Protein AF-A0A759RST0-F1 (afdb_monomer_lite)

Secondary structure (DSSP, 8-state):
-GGGS-SS--TTHHHHHHHHTHHHHHHHHHHHHHHHHIIIIIIHHHHHHHHHHHHHHHHHHTT----HHHHHHHHTHHHHHHHHHH--PPPPSS---HHHHHHH--SS----S---HHHHHHHHHHHHHHHHHHHTTT-HHHHHHHHHTTSS-TTHHHHHHHHHHHHHHHHT--

Structure (mmCIF, N/CA/C/O backbone):
data_AF-A0A759RST0-F1
#
_entry.id   AF-A0A759RST0-F1
#
loop_
_atom_site.group_PDB
_atom_site.id
_atom_site.type_symbol
_atom_site.label_atom_id
_atom_site.label_alt_id
_atom_site.label_comp_id
_atom_site.label_asym_id
_atom_site.label_entity_id
_atom_site.label_seq_id
_atom_site.pdbx_PDB_ins_code
_atom_site.Cartn_x
_atom_site.Cartn_y
_atom_site.Cartn_z
_atom_site.occupancy
_atom_site.B_iso_or_equiv
_atom_site.auth_seq_id
_atom_site.auth_comp_id
_atom_site.auth_asym_id
_atom_site.auth_atom_id
_atom_site.pdbx_PDB_model_num
ATOM 1 N N . MET A 1 1 ? 14.481 15.392 -24.558 1.00 56.12 1 MET A N 1
ATOM 2 C CA . MET A 1 1 ? 15.030 14.248 -25.318 1.00 56.12 1 MET A CA 1
ATOM 3 C C . MET A 1 1 ? 16.493 14.417 -25.728 1.00 56.12 1 MET A C 1
ATOM 5 O O . MET A 1 1 ? 17.274 13.555 -25.362 1.00 56.12 1 MET A O 1
ATOM 9 N N . LYS A 1 2 ? 16.932 15.526 -26.356 1.00 53.38 2 LYS A N 1
ATOM 10 C CA . LYS A 1 2 ? 18.364 15.751 -26.702 1.00 53.38 2 LYS A CA 1
ATOM 11 C C . LYS A 1 2 ? 19.374 15.532 -25.560 1.00 53.38 2 LYS A C 1
ATOM 13 O O . LYS A 1 2 ? 20.477 15.077 -25.823 1.00 53.38 2 LYS A O 1
ATOM 18 N N . ALA A 1 3 ? 18.999 15.815 -24.310 1.00 59.22 3 ALA A N 1
ATOM 19 C CA . ALA A 1 3 ? 19.844 15.563 -23.137 1.00 59.22 3 ALA A CA 1
ATOM 20 C C . ALA A 1 3 ? 20.091 14.063 -22.851 1.00 59.22 3 ALA A C 1
ATOM 22 O O . ALA A 1 3 ? 21.107 13.727 -22.257 1.00 59.22 3 ALA A O 1
ATOM 23 N N . LEU A 1 4 ? 19.190 13.174 -23.296 1.00 61.75 4 LEU A N 1
ATOM 24 C CA . LEU A 1 4 ? 19.306 11.711 -23.178 1.00 61.75 4 LEU A CA 1
ATOM 25 C C . LEU A 1 4 ? 20.103 11.080 -24.328 1.00 61.75 4 LEU A C 1
ATOM 27 O O . LEU A 1 4 ? 20.426 9.899 -24.271 1.00 61.75 4 LEU A O 1
ATOM 31 N N . CYS A 1 5 ? 20.435 11.864 -25.356 1.00 66.06 5 CYS A N 1
ATOM 32 C CA . CYS A 1 5 ? 21.312 11.476 -26.456 1.00 66.06 5 CYS A CA 1
ATOM 33 C C . CYS A 1 5 ? 22.665 12.195 -26.293 1.00 66.06 5 CYS A C 1
ATOM 35 O O . CYS A 1 5 ? 22.960 13.120 -27.059 1.00 66.06 5 CYS A O 1
ATOM 37 N N . PRO A 1 6 ? 23.467 11.859 -25.264 1.00 59.31 6 PRO A N 1
ATOM 38 C CA . PRO A 1 6 ? 24.716 12.550 -25.001 1.00 59.31 6 PRO A CA 1
ATOM 39 C C . PRO A 1 6 ? 25.672 12.413 -26.193 1.00 59.31 6 PRO A C 1
ATOM 41 O O . PRO A 1 6 ? 25.719 11.368 -26.852 1.00 59.31 6 PRO A O 1
ATOM 44 N N . PRO A 1 7 ? 26.473 13.453 -26.477 1.00 55.94 7 PRO A N 1
ATOM 45 C CA . PRO A 1 7 ? 27.502 13.388 -27.495 1.00 55.94 7 PRO A CA 1
ATOM 46 C C . PRO A 1 7 ? 28.669 12.581 -26.931 1.00 55.94 7 PRO A C 1
ATOM 48 O O . PRO A 1 7 ? 29.604 13.174 -26.420 1.00 55.94 7 PRO A O 1
ATOM 51 N N . LEU A 1 8 ? 28.567 11.250 -26.936 1.00 50.56 8 LEU A N 1
ATOM 52 C CA . LEU A 1 8 ? 29.636 10.238 -26.894 1.00 50.56 8 LEU A CA 1
ATOM 53 C C . LEU A 1 8 ? 29.074 8.928 -26.323 1.00 50.56 8 LEU A C 1
ATOM 55 O O . LEU A 1 8 ? 28.263 8.914 -25.405 1.00 50.56 8 LEU A O 1
ATOM 59 N N . LYS A 1 9 ? 29.551 7.824 -26.904 1.00 53.88 9 LYS A N 1
ATOM 60 C CA . LYS A 1 9 ? 29.224 6.415 -26.643 1.00 53.88 9 LYS A CA 1
ATOM 61 C C . LYS A 1 9 ? 29.592 5.947 -25.220 1.00 53.88 9 LYS A C 1
ATOM 63 O O . LYS A 1 9 ? 30.320 4.964 -25.082 1.00 53.88 9 LYS A O 1
ATOM 68 N N . ASP A 1 10 ? 29.147 6.621 -24.166 1.00 58.12 10 ASP A N 1
ATOM 69 C CA . ASP A 1 10 ? 29.294 6.092 -22.810 1.00 58.12 10 ASP A CA 1
ATOM 70 C C . ASP A 1 10 ? 28.235 5.001 -22.598 1.00 58.12 10 ASP A C 1
ATOM 72 O O . ASP A 1 10 ? 27.092 5.250 -22.215 1.00 58.12 10 ASP A O 1
ATOM 76 N N . LYS A 1 11 ? 28.627 3.766 -22.935 1.00 55.75 11 LYS A N 1
ATOM 77 C CA . LYS A 1 11 ? 27.779 2.567 -22.881 1.00 55.75 11 LYS A CA 1
ATOM 78 C C . LYS A 1 11 ? 27.211 2.288 -21.483 1.00 55.75 11 LYS A C 1
ATOM 80 O O . LYS A 1 11 ? 26.284 1.498 -21.390 1.00 55.75 11 LYS A O 1
ATOM 85 N N . GLY A 1 12 ? 27.740 2.925 -20.435 1.00 60.72 12 GLY A N 1
ATOM 86 C CA . GLY A 1 12 ? 27.299 2.735 -19.054 1.00 60.72 12 GLY A CA 1
ATOM 87 C C . GLY A 1 12 ? 26.298 3.771 -18.536 1.00 60.72 12 GLY A C 1
ATOM 88 O O . GLY A 1 12 ? 25.947 3.698 -17.366 1.00 60.72 12 GLY A O 1
ATOM 89 N N . ILE A 1 13 ? 25.847 4.749 -19.336 1.00 64.94 13 ILE A N 1
ATOM 90 C CA . ILE A 1 13 ? 24.892 5.774 -18.856 1.00 64.94 13 ILE A CA 1
ATOM 91 C C . ILE A 1 13 ? 23.548 5.155 -18.482 1.00 64.94 13 ILE A C 1
ATOM 93 O O . ILE A 1 13 ? 22.974 5.513 -17.458 1.00 64.94 13 ILE A O 1
A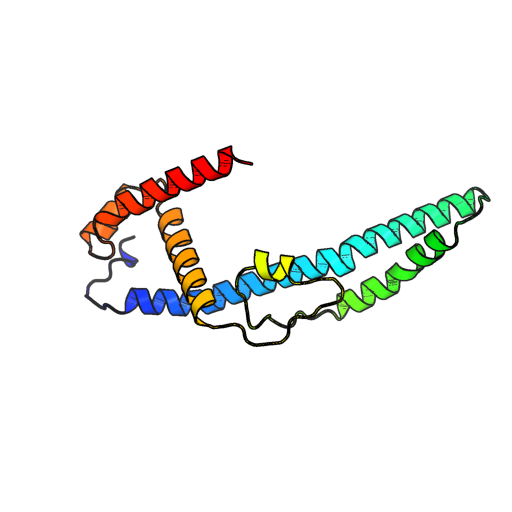TOM 97 N N . ILE A 1 14 ? 23.067 4.207 -19.287 1.00 64.62 14 ILE A N 1
ATOM 98 C CA . ILE A 1 14 ? 21.835 3.483 -18.984 1.00 64.62 14 ILE A CA 1
ATOM 99 C C . ILE A 1 14 ? 22.015 2.683 -17.694 1.00 64.62 14 ILE A C 1
ATOM 101 O O . ILE A 1 14 ? 21.240 2.874 -16.767 1.00 64.62 14 ILE A O 1
ATOM 105 N N . ASP A 1 15 ? 23.078 1.888 -17.573 1.00 67.06 15 ASP A N 1
ATOM 106 C CA . ASP A 1 15 ? 23.336 1.103 -16.359 1.00 67.06 15 ASP A CA 1
ATOM 107 C C . ASP A 1 15 ? 23.433 1.991 -15.105 1.00 67.06 15 ASP A C 1
ATOM 109 O O . ASP A 1 15 ? 22.853 1.667 -14.069 1.00 67.06 15 ASP A O 1
ATOM 113 N N . ARG A 1 16 ? 24.080 3.162 -15.204 1.00 69.50 16 ARG A N 1
ATOM 114 C CA . ARG A 1 16 ? 24.122 4.150 -14.113 1.00 69.50 16 ARG A CA 1
ATOM 115 C C . ARG A 1 16 ? 22.744 4.718 -13.794 1.00 69.50 16 ARG A C 1
ATOM 117 O O . ARG A 1 16 ? 22.396 4.759 -12.624 1.00 69.50 16 ARG A O 1
ATOM 124 N N . MET A 1 17 ? 21.933 5.075 -14.793 1.00 68.19 17 MET A N 1
ATOM 125 C CA . MET A 1 17 ? 20.548 5.509 -14.561 1.00 68.19 17 MET A CA 1
ATOM 126 C C . MET A 1 17 ? 19.723 4.428 -13.854 1.00 68.19 17 MET A C 1
ATOM 128 O O . MET A 1 17 ? 18.949 4.743 -12.959 1.00 68.19 17 MET A O 1
ATOM 132 N N . PHE A 1 18 ? 19.876 3.155 -14.224 1.00 69.12 18 PHE A N 1
ATOM 133 C CA . PHE A 1 18 ? 19.171 2.048 -13.568 1.00 69.12 18 PHE A CA 1
ATOM 134 C C . PHE A 1 18 ? 19.584 1.883 -12.098 1.00 69.12 18 PHE A C 1
AT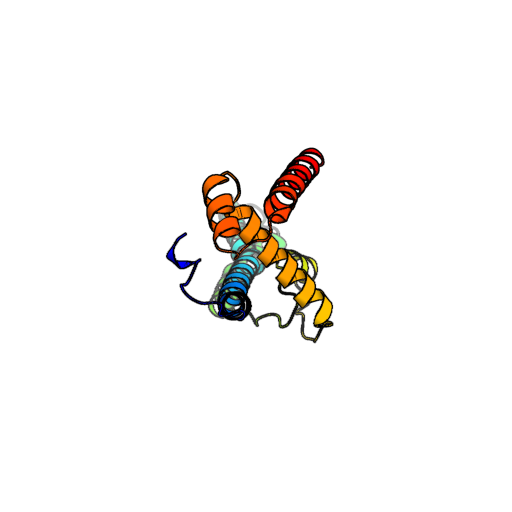OM 136 O O . PHE A 1 18 ? 18.730 1.596 -11.261 1.00 69.12 18 PHE A O 1
ATOM 143 N N . ILE A 1 19 ? 20.865 2.091 -11.781 1.00 71.62 19 ILE A N 1
ATOM 144 C CA . ILE A 1 19 ? 21.382 2.054 -10.405 1.00 71.62 19 ILE A CA 1
ATOM 145 C C . ILE A 1 19 ? 20.902 3.280 -9.614 1.00 71.62 19 ILE A C 1
ATOM 147 O O . ILE A 1 19 ? 20.372 3.135 -8.516 1.00 71.62 19 ILE A O 1
ATOM 151 N N . GLU A 1 20 ? 21.027 4.480 -10.180 1.00 78.25 20 GLU A N 1
ATOM 152 C CA . GLU A 1 20 ? 20.657 5.745 -9.532 1.00 78.25 20 GLU A CA 1
ATOM 153 C C . GLU A 1 20 ? 19.148 5.870 -9.284 1.00 78.25 20 GLU A C 1
ATOM 155 O O . GLU A 1 20 ? 18.730 6.550 -8.350 1.00 78.25 20 GLU A O 1
ATOM 160 N N . LEU A 1 21 ? 18.312 5.208 -10.090 1.00 80.00 21 LEU A N 1
ATOM 161 C CA . LEU A 1 21 ? 16.857 5.209 -9.913 1.00 80.00 21 LEU A CA 1
ATOM 162 C C . LEU A 1 21 ? 16.362 4.195 -8.875 1.00 80.00 21 LEU A C 1
ATOM 164 O O . LEU A 1 21 ? 15.199 4.273 -8.475 1.00 80.00 21 LEU A O 1
ATOM 168 N N . ARG A 1 22 ? 17.212 3.268 -8.421 1.00 78.69 22 ARG A N 1
ATOM 169 C CA . ARG A 1 22 ? 16.815 2.217 -7.477 1.00 78.69 22 ARG A CA 1
ATOM 170 C C . ARG A 1 22 ? 16.515 2.768 -6.092 1.00 78.69 22 ARG A C 1
ATOM 172 O O . ARG A 1 22 ? 15.395 2.623 -5.615 1.00 78.69 22 ARG A O 1
ATOM 179 N N . GLU A 1 23 ? 17.471 3.467 -5.491 1.00 81.81 23 GLU A N 1
ATOM 180 C CA . GLU A 1 23 ? 17.320 4.063 -4.158 1.00 81.81 23 GLU A CA 1
ATOM 181 C C . GLU A 1 23 ? 16.070 4.965 -4.034 1.00 81.81 23 GLU A C 1
ATOM 183 O O . GLU A 1 23 ? 15.268 4.750 -3.120 1.00 81.81 23 GLU A O 1
ATOM 188 N N . PRO A 1 24 ? 15.808 5.932 -4.941 1.00 83.44 24 PRO A N 1
ATOM 189 C CA . PRO A 1 24 ? 14.600 6.749 -4.845 1.00 83.44 24 PRO A CA 1
ATOM 190 C C . PRO A 1 24 ? 13.312 5.945 -5.078 1.00 83.44 24 PRO A C 1
ATOM 192 O O . PRO A 1 24 ? 12.282 6.273 -4.482 1.00 83.44 24 PRO A O 1
ATOM 195 N N . ALA A 1 25 ? 13.337 4.897 -5.909 1.00 81.12 25 ALA A N 1
ATOM 196 C CA . ALA A 1 25 ? 12.178 4.030 -6.111 1.00 81.12 25 ALA A CA 1
ATOM 197 C C . ALA A 1 25 ? 11.872 3.188 -4.864 1.00 81.12 25 ALA A C 1
ATOM 199 O O . ALA A 1 25 ? 10.717 3.136 -4.434 1.00 81.12 25 ALA A O 1
ATOM 200 N N . GLU A 1 26 ? 12.894 2.599 -4.242 1.00 80.19 26 GLU A N 1
ATOM 201 C CA . GLU A 1 26 ? 12.784 1.866 -2.977 1.00 80.19 26 GLU A CA 1
ATOM 202 C C . GLU A 1 26 ? 12.295 2.790 -1.850 1.00 80.19 26 GLU A C 1
ATOM 204 O O . GLU A 1 26 ? 11.363 2.449 -1.120 1.00 80.19 26 GLU A O 1
ATOM 209 N N . ALA A 1 27 ? 12.820 4.015 -1.755 1.00 83.94 27 ALA A N 1
ATOM 210 C CA . ALA A 1 27 ? 12.360 5.005 -0.781 1.00 83.94 27 ALA A CA 1
ATOM 211 C C . ALA A 1 27 ? 10.879 5.382 -0.984 1.00 83.94 27 ALA A C 1
ATOM 213 O O . ALA A 1 27 ? 10.097 5.428 -0.024 1.00 83.94 27 ALA A O 1
ATOM 214 N N . ALA A 1 28 ? 10.459 5.612 -2.233 1.00 85.00 28 ALA A N 1
ATOM 215 C CA . ALA A 1 28 ? 9.061 5.885 -2.562 1.00 85.00 28 ALA A CA 1
ATOM 216 C C . ALA A 1 28 ? 8.157 4.698 -2.200 1.00 85.00 28 ALA A C 1
ATOM 218 O O . ALA A 1 28 ? 7.051 4.880 -1.682 1.00 85.00 28 ALA A O 1
ATOM 219 N N . GLN A 1 29 ? 8.635 3.480 -2.428 1.00 81.44 29 GLN A N 1
ATOM 220 C CA . GLN A 1 29 ? 7.934 2.258 -2.082 1.00 81.44 29 GLN A CA 1
ATOM 221 C C . GLN A 1 29 ? 7.771 2.093 -0.563 1.00 81.44 29 GLN A C 1
ATOM 223 O O . GLN A 1 29 ? 6.664 1.827 -0.090 1.00 81.44 29 GLN A O 1
ATOM 228 N N . ILE A 1 30 ? 8.839 2.290 0.212 1.00 83.31 30 ILE A N 1
ATOM 229 C CA . ILE A 1 30 ? 8.808 2.230 1.681 1.00 83.31 30 ILE A CA 1
ATOM 230 C C . ILE A 1 30 ? 7.811 3.252 2.229 1.00 83.31 30 ILE A C 1
ATOM 232 O O . ILE A 1 30 ? 7.018 2.931 3.114 1.00 83.31 30 ILE A O 1
ATOM 236 N N . SER A 1 31 ? 7.782 4.462 1.665 1.00 87.00 31 SER A N 1
ATOM 237 C CA . SER A 1 31 ? 6.799 5.486 2.033 1.00 87.00 31 SER A CA 1
ATOM 238 C C . SER A 1 31 ? 5.356 5.023 1.779 1.00 87.00 31 SER A C 1
ATOM 240 O O . SER A 1 31 ? 4.489 5.160 2.647 1.00 87.00 31 SER A O 1
ATOM 242 N N . GLN A 1 32 ? 5.096 4.385 0.632 1.00 86.62 32 GLN A N 1
ATOM 243 C CA . GLN A 1 32 ? 3.780 3.814 0.324 1.00 86.62 32 GLN A CA 1
ATOM 244 C C . GLN A 1 32 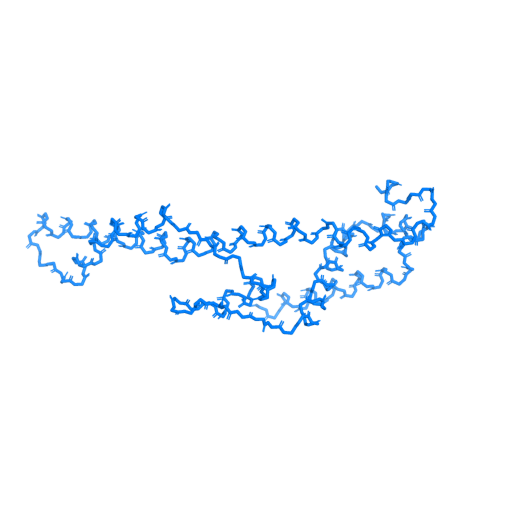? 3.391 2.669 1.270 1.00 86.62 32 GLN A C 1
ATOM 246 O O . GLN A 1 32 ? 2.226 2.574 1.664 1.00 86.62 32 GLN A O 1
ATOM 251 N N . LEU A 1 33 ? 4.338 1.810 1.660 1.00 84.62 33 LEU A N 1
ATOM 252 C CA . LEU A 1 33 ? 4.100 0.757 2.654 1.00 84.62 33 LEU A CA 1
ATOM 253 C C . LEU A 1 33 ? 3.803 1.342 4.029 1.00 84.62 33 LEU A C 1
ATOM 255 O O . LEU A 1 33 ? 2.835 0.932 4.665 1.00 84.62 33 LEU A O 1
ATOM 259 N N . LYS A 1 34 ? 4.581 2.342 4.455 1.00 86.81 34 LYS A N 1
ATOM 260 C CA . LYS A 1 34 ? 4.357 3.049 5.717 1.00 86.81 34 LYS A CA 1
ATOM 261 C C . LYS A 1 34 ? 2.944 3.609 5.767 1.00 86.81 34 LYS A C 1
ATOM 263 O O . LYS A 1 34 ? 2.238 3.405 6.748 1.00 86.81 34 LYS A O 1
ATOM 268 N N . PHE A 1 35 ? 2.515 4.275 4.698 1.00 88.69 35 PHE A N 1
ATOM 269 C CA . PHE A 1 35 ? 1.161 4.807 4.610 1.00 88.69 35 PHE A CA 1
ATOM 270 C C . PHE A 1 35 ? 0.098 3.702 4.663 1.00 88.69 35 PHE A C 1
ATOM 272 O O . PHE A 1 35 ? -0.873 3.832 5.405 1.00 88.69 35 PHE A O 1
ATOM 279 N N . TYR A 1 36 ? 0.292 2.605 3.925 1.00 87.75 36 TYR A N 1
ATOM 280 C CA . TYR A 1 36 ? -0.624 1.464 3.939 1.00 87.75 36 TYR A CA 1
ATOM 281 C C . TYR A 1 36 ? -0.798 0.874 5.344 1.00 87.75 36 TYR A C 1
ATOM 283 O O . TYR A 1 36 ? -1.934 0.703 5.783 1.00 87.75 36 TYR A O 1
ATOM 291 N N . PHE A 1 37 ? 0.295 0.610 6.063 1.00 85.69 37 PHE A N 1
ATOM 292 C CA . PHE A 1 37 ? 0.228 0.060 7.418 1.00 85.69 37 PHE A CA 1
ATOM 293 C C . PHE A 1 37 ? -0.350 1.059 8.416 1.00 85.69 37 PHE A C 1
ATOM 295 O O . PHE A 1 37 ? -1.199 0.685 9.216 1.00 85.69 37 PHE A O 1
ATOM 302 N N . ILE A 1 38 ? -0.009 2.350 8.302 1.00 90.50 38 ILE A N 1
ATOM 303 C CA . ILE A 1 38 ? -0.635 3.386 9.133 1.00 90.50 38 ILE A CA 1
ATOM 304 C C . ILE A 1 38 ? -2.154 3.403 8.944 1.00 90.50 38 ILE A C 1
ATOM 306 O O . ILE A 1 38 ? -2.910 3.510 9.913 1.00 90.50 38 ILE A O 1
ATOM 310 N N . LEU A 1 39 ? -2.604 3.306 7.693 1.00 91.50 39 LEU A N 1
ATOM 311 C CA . LEU A 1 39 ? -4.020 3.295 7.367 1.00 91.50 39 LEU A CA 1
ATOM 312 C C . LEU A 1 39 ? -4.709 2.041 7.922 1.00 91.50 39 LEU A C 1
ATOM 314 O O . LEU A 1 39 ? -5.723 2.157 8.608 1.00 91.50 39 LEU A O 1
ATOM 318 N N . ARG A 1 40 ? -4.146 0.864 7.630 1.00 89.44 40 ARG A N 1
ATOM 319 C CA . ARG A 1 40 ? -4.701 -0.450 7.977 1.00 89.44 40 ARG A CA 1
ATOM 320 C C . ARG A 1 40 ? -4.753 -0.691 9.484 1.00 89.44 40 ARG A C 1
ATOM 322 O O . ARG A 1 40 ? -5.775 -1.168 9.971 1.00 89.44 40 ARG A O 1
ATOM 329 N N . ASP A 1 41 ? -3.664 -0.386 10.183 1.00 88.62 41 ASP A N 1
ATOM 330 C CA . ASP A 1 41 ? -3.447 -0.832 11.562 1.00 88.62 41 ASP A CA 1
ATOM 331 C C . ASP A 1 41 ? -3.841 0.228 12.593 1.00 88.62 41 ASP A C 1
ATOM 333 O O . ASP A 1 41 ? -4.191 -0.127 13.712 1.00 88.62 41 ASP A O 1
ATOM 337 N N . PHE A 1 42 ? -3.868 1.516 12.221 1.00 92.81 42 PHE A N 1
ATOM 338 C CA . PHE A 1 42 ? -4.199 2.583 13.172 1.00 92.81 42 PHE A CA 1
ATOM 339 C C . PHE A 1 42 ? -5.384 3.437 12.753 1.00 92.81 42 PHE A C 1
ATOM 341 O O . PHE A 1 42 ? -6.298 3.624 13.551 1.00 92.81 42 PHE A O 1
ATOM 348 N N . ILE A 1 43 ? -5.398 3.983 11.532 1.00 92.75 43 ILE A N 1
ATOM 349 C CA . ILE A 1 43 ? -6.443 4.944 11.141 1.00 92.75 43 ILE A CA 1
ATOM 350 C C . ILE A 1 43 ? -7.806 4.257 11.070 1.00 92.75 43 ILE A C 1
ATOM 352 O O . ILE A 1 43 ? -8.751 4.755 11.676 1.00 92.75 43 ILE A O 1
ATOM 356 N N . MET A 1 44 ? -7.911 3.127 10.364 1.00 93.62 44 MET A N 1
ATOM 357 C CA . MET A 1 44 ? -9.184 2.413 10.238 1.00 93.62 44 MET A CA 1
ATOM 358 C C . MET A 1 44 ? -9.719 1.959 11.610 1.00 93.62 44 MET A C 1
ATOM 360 O O . MET A 1 44 ? -10.833 2.359 11.944 1.00 93.62 44 MET A O 1
ATOM 364 N N . PRO A 1 45 ? -8.930 1.281 12.471 1.00 93.50 45 PRO A N 1
ATOM 365 C CA . PRO A 1 45 ? -9.373 0.956 13.830 1.00 93.50 45 PRO A CA 1
ATOM 366 C C . PRO A 1 45 ? -9.710 2.179 14.692 1.00 93.50 45 PRO A C 1
ATOM 368 O O . PRO A 1 45 ? -10.660 2.146 15.466 1.00 93.50 45 PRO A O 1
ATOM 371 N N . SER A 1 46 ? -8.989 3.298 14.543 1.00 93.81 46 SER A N 1
ATOM 372 C CA . SER A 1 46 ? -9.300 4.527 15.291 1.00 93.81 46 SER A CA 1
ATOM 373 C C . SER A 1 46 ? -10.658 5.105 14.894 1.00 93.81 46 SER A C 1
ATOM 375 O O . SER A 1 46 ? -11.377 5.618 15.749 1.00 93.81 46 SER A O 1
ATOM 377 N N . LEU A 1 47 ? -11.032 5.027 13.613 1.00 95.00 47 LEU A N 1
ATOM 378 C CA . LEU A 1 47 ? -12.360 5.445 13.155 1.00 95.00 47 LEU A CA 1
ATOM 379 C C . LEU A 1 47 ? -13.459 4.554 13.742 1.00 95.00 47 LEU A C 1
ATOM 381 O O . LEU A 1 47 ? -14.499 5.073 14.155 1.00 95.00 47 LEU A O 1
ATOM 385 N N . ASP A 1 48 ? -13.214 3.247 13.831 1.00 94.44 48 ASP A N 1
ATOM 386 C CA . ASP A 1 48 ? -14.134 2.305 14.471 1.00 94.44 48 ASP A CA 1
ATOM 387 C C . ASP A 1 48 ? -14.277 2.601 15.974 1.00 94.44 48 ASP A C 1
ATOM 389 O O . ASP A 1 48 ? -15.398 2.714 16.472 1.00 94.44 48 ASP A O 1
ATOM 393 N N . ALA A 1 49 ? -13.174 2.870 16.678 1.00 95.38 49 ALA A N 1
ATOM 394 C CA . ALA A 1 49 ? -13.187 3.251 18.091 1.00 95.38 49 ALA A CA 1
ATOM 395 C C . ALA A 1 49 ? -13.921 4.585 18.340 1.00 95.38 49 ALA A C 1
ATOM 397 O O . ALA A 1 49 ? -14.723 4.698 19.270 1.00 95.38 49 ALA A O 1
ATOM 398 N N . VAL A 1 50 ? -13.720 5.598 17.485 1.00 95.81 50 VAL A N 1
ATOM 399 C CA . VAL A 1 50 ? -14.470 6.870 17.547 1.00 95.81 50 VAL A CA 1
ATOM 400 C C . VAL A 1 50 ? -15.962 6.628 17.324 1.00 95.81 50 VAL A C 1
ATOM 402 O O . VAL A 1 50 ? -16.802 7.160 18.055 1.00 95.81 50 VAL A O 1
ATOM 405 N N . ARG A 1 51 ? -16.321 5.801 16.338 1.00 96.38 51 ARG A N 1
ATOM 406 C CA . ARG A 1 51 ? -17.716 5.421 16.098 1.00 96.38 51 ARG A CA 1
ATOM 407 C C . ARG A 1 51 ? -18.311 4.717 17.319 1.00 96.38 51 ARG A C 1
ATOM 409 O O . ARG A 1 51 ? -19.442 5.031 17.699 1.00 96.38 51 ARG A O 1
ATOM 416 N N . ALA A 1 52 ? -17.565 3.811 17.947 1.00 95.69 52 ALA A N 1
ATOM 417 C CA . ALA A 1 52 ? -17.986 3.130 19.163 1.00 95.69 52 ALA A CA 1
ATOM 418 C C . ALA A 1 52 ? -18.229 4.124 20.309 1.00 95.69 52 ALA A C 1
ATOM 420 O O . ALA A 1 52 ? -19.286 4.065 20.937 1.00 95.69 52 ALA A O 1
ATOM 421 N N . GLN A 1 53 ? -17.345 5.108 20.513 1.00 95.12 53 GLN A N 1
ATOM 422 C CA . GLN A 1 53 ? -17.538 6.172 21.510 1.00 95.12 53 GLN A CA 1
ATOM 423 C C . GLN A 1 53 ? -18.840 6.951 21.291 1.00 95.12 53 GLN A C 1
ATOM 425 O O . GLN A 1 53 ? -19.619 7.118 22.229 1.00 95.12 53 GLN A O 1
ATOM 430 N N . VAL A 1 54 ? -19.128 7.368 20.054 1.00 95.69 54 VAL A N 1
ATOM 431 C CA . VAL A 1 54 ? -20.375 8.083 19.724 1.00 95.69 54 VAL A CA 1
ATOM 432 C C . VAL A 1 54 ? -21.607 7.227 20.039 1.00 95.69 54 VAL A C 1
ATOM 434 O O . VAL A 1 54 ? -22.594 7.724 20.593 1.00 95.69 54 VAL A O 1
ATOM 437 N N . LEU A 1 55 ? -21.559 5.930 19.724 1.00 95.94 55 LEU A N 1
ATOM 438 C CA . LEU A 1 55 ? -22.650 4.997 20.014 1.00 95.94 55 LEU A CA 1
ATOM 439 C C . LEU A 1 55 ? -22.826 4.756 21.518 1.00 95.94 55 LEU A C 1
ATOM 441 O O . LEU A 1 55 ? -23.964 4.701 21.987 1.00 95.94 55 LEU A O 1
ATOM 445 N N . VAL A 1 56 ? -21.730 4.641 22.273 1.00 95.25 56 VAL A N 1
ATOM 446 C CA . VAL A 1 56 ? -21.748 4.556 23.740 1.00 95.25 56 VAL A CA 1
ATOM 447 C C . VAL A 1 56 ? -22.413 5.801 24.322 1.00 95.25 56 VAL A C 1
ATOM 449 O O . VAL A 1 56 ? -23.383 5.670 25.066 1.00 95.25 56 VAL A O 1
ATOM 452 N N . SER A 1 57 ? -21.973 7.001 23.930 1.00 94.06 57 SER A N 1
ATOM 453 C CA . SER A 1 57 ? -22.545 8.260 24.420 1.00 94.06 57 SER A CA 1
ATOM 454 C C . SER A 1 57 ? -24.032 8.392 24.088 1.00 94.06 57 SER A C 1
ATOM 456 O O . SER A 1 57 ? -24.827 8.773 24.943 1.00 94.06 57 SER A O 1
ATOM 458 N N . THR A 1 58 ? -24.438 8.020 22.873 1.00 95.88 58 THR A N 1
ATOM 459 C CA . THR A 1 58 ? -25.850 8.068 22.460 1.00 95.88 58 THR A CA 1
ATOM 460 C C . THR A 1 58 ? -26.714 7.123 23.299 1.00 95.88 58 THR A C 1
ATOM 462 O O . THR A 1 58 ? -27.791 7.505 23.755 1.00 95.88 58 THR A O 1
ATOM 465 N N . ARG A 1 59 ? -26.244 5.894 23.546 1.00 95.50 59 ARG A N 1
ATOM 466 C CA . ARG A 1 59 ? -26.954 4.924 24.394 1.00 95.50 59 ARG A CA 1
ATOM 467 C C . ARG A 1 59 ? -27.042 5.385 25.845 1.00 95.50 59 ARG A C 1
ATOM 469 O O . ARG A 1 59 ? -28.108 5.260 26.438 1.00 95.50 59 ARG A O 1
ATOM 476 N N . GLN A 1 60 ? -25.970 5.970 26.382 1.00 94.12 60 GLN A N 1
ATOM 477 C CA . GLN A 1 60 ? -25.955 6.552 27.728 1.00 94.12 60 GLN A CA 1
ATOM 478 C C . GLN A 1 60 ? -27.003 7.658 27.880 1.00 94.12 60 GLN A C 1
ATOM 480 O O . GLN A 1 60 ? -27.779 7.627 28.829 1.00 94.12 60 GLN A O 1
ATOM 485 N N . ILE A 1 61 ? -27.079 8.589 26.923 1.00 96.12 61 ILE A N 1
ATOM 486 C CA . ILE A 1 61 ? -28.084 9.669 26.916 1.00 96.12 61 ILE A CA 1
ATOM 487 C C . ILE A 1 61 ? -29.509 9.099 26.896 1.00 96.12 61 ILE A C 1
ATOM 489 O O . ILE A 1 61 ? -30.401 9.618 27.564 1.00 96.12 61 ILE A O 1
ATOM 493 N N . ASN A 1 62 ? -29.714 8.010 26.157 1.00 96.06 62 ASN A N 1
ATOM 494 C CA . ASN A 1 62 ? -31.015 7.367 26.005 1.00 96.06 62 ASN A CA 1
ATOM 495 C C . ASN A 1 62 ? -31.326 6.318 27.091 1.00 96.06 62 ASN A C 1
ATOM 497 O O . ASN A 1 62 ? -32.338 5.628 26.971 1.00 96.06 62 ASN A O 1
ATOM 501 N N . ASN A 1 63 ? -30.483 6.167 28.123 1.00 94.81 63 ASN A N 1
ATOM 502 C CA . ASN A 1 63 ? -30.590 5.120 29.152 1.00 94.81 63 ASN A CA 1
ATOM 503 C C . ASN A 1 63 ? -30.740 3.696 28.575 1.00 94.81 63 ASN A C 1
ATOM 505 O O . ASN A 1 63 ? -31.484 2.867 29.097 1.00 94.81 63 ASN A O 1
ATOM 509 N N . GLN A 1 64 ? -30.046 3.418 27.472 1.00 95.25 64 GLN A N 1
ATOM 510 C CA . GLN A 1 64 ? -30.016 2.108 26.829 1.00 95.25 64 GLN A CA 1
ATOM 511 C C . GLN A 1 64 ? -28.846 1.273 27.350 1.00 95.25 64 GLN A C 1
ATOM 513 O O . GLN A 1 64 ? -27.781 1.801 27.670 1.00 95.25 64 GLN A O 1
ATOM 518 N N . GLU A 1 65 ? -29.029 -0.047 27.379 1.00 94.00 65 GLU A N 1
ATOM 519 C CA . GLU A 1 65 ? -27.954 -0.984 27.694 1.00 94.00 65 GLU A CA 1
ATOM 520 C C . GLU A 1 65 ? -26.814 -0.870 26.671 1.00 94.00 65 GLU A C 1
ATOM 522 O O . GLU A 1 65 ? -27.039 -0.735 25.462 1.00 94.00 65 GLU A O 1
ATOM 527 N N . ILE A 1 66 ? -25.576 -0.909 27.164 1.00 95.00 66 ILE A N 1
ATOM 528 C CA . ILE A 1 66 ? -24.368 -0.757 26.355 1.00 95.00 66 ILE A CA 1
ATOM 529 C C . ILE A 1 66 ? -23.691 -2.123 26.263 1.00 95.00 66 ILE A C 1
ATOM 531 O O . ILE A 1 66 ? -23.240 -2.633 27.289 1.00 95.00 66 ILE A O 1
ATOM 535 N N . PRO A 1 67 ? -23.582 -2.712 25.060 1.00 94.31 67 PRO A N 1
ATOM 536 C CA . PRO A 1 67 ? -22.853 -3.959 24.885 1.00 94.31 67 PRO A CA 1
ATOM 537 C C . PRO A 1 67 ? -21.401 -3.819 25.348 1.00 94.31 67 PRO A C 1
ATOM 539 O O . PRO A 1 67 ? -20.735 -2.834 25.025 1.00 94.31 67 PRO A O 1
ATOM 542 N N . GLN A 1 68 ? -20.899 -4.826 26.061 1.00 92.38 68 GLN A N 1
ATOM 543 C CA . GLN A 1 68 ? -19.528 -4.834 26.575 1.00 92.38 68 GLN A CA 1
ATOM 544 C C . GLN A 1 68 ? -18.486 -4.697 25.452 1.00 92.38 68 GLN A C 1
ATOM 546 O O . GLN A 1 68 ? -17.542 -3.926 25.593 1.00 92.38 68 GLN A O 1
ATOM 551 N N . THR A 1 69 ? -18.709 -5.350 24.308 1.00 92.19 69 THR A N 1
ATOM 552 C CA . THR A 1 69 ? -17.826 -5.267 23.131 1.00 92.19 69 THR A CA 1
ATOM 553 C C . THR A 1 69 ? -17.691 -3.837 22.608 1.00 92.19 69 THR A C 1
ATOM 555 O O . THR A 1 69 ? -16.595 -3.371 22.331 1.00 92.19 69 THR A O 1
ATOM 558 N N . LEU A 1 70 ? -18.795 -3.087 22.566 1.00 92.31 70 LEU A N 1
ATOM 559 C CA . LEU A 1 70 ? -18.793 -1.685 22.148 1.00 92.31 70 LEU A CA 1
ATOM 560 C C . LEU A 1 70 ? -18.042 -0.793 23.147 1.00 92.31 70 LEU A C 1
ATOM 562 O O . LEU A 1 70 ? -17.402 0.186 22.768 1.00 92.31 70 LEU A O 1
ATOM 566 N N . MET A 1 71 ? -18.146 -1.111 24.438 1.00 91.69 71 MET A N 1
ATOM 567 C CA . MET A 1 71 ? -17.418 -0.404 25.487 1.00 91.69 71 MET A CA 1
ATOM 568 C C . MET A 1 71 ? -15.909 -0.664 25.400 1.00 91.69 71 MET A C 1
ATOM 570 O O . MET A 1 71 ? -15.122 0.222 25.725 1.00 91.69 71 MET A O 1
ATOM 574 N N . GLU A 1 72 ? -15.508 -1.866 24.990 1.00 93.31 72 GLU A N 1
ATOM 575 C CA . GLU A 1 72 ? -14.111 -2.233 24.749 1.00 93.31 72 GLU A CA 1
ATOM 576 C C . GLU A 1 72 ? -13.562 -1.504 23.520 1.00 93.31 72 GLU A C 1
ATOM 578 O O . GLU A 1 72 ? -12.605 -0.748 23.668 1.00 93.31 72 GLU A O 1
ATOM 583 N N . GLU A 1 73 ? -14.247 -1.579 22.375 1.00 91.50 73 GLU A N 1
ATOM 584 C CA . GLU A 1 73 ? -13.890 -0.845 21.148 1.00 91.50 73 GLU A CA 1
ATOM 585 C C . GLU A 1 73 ? -13.732 0.666 21.403 1.00 91.50 73 GLU A C 1
ATOM 587 O O . GLU A 1 73 ? -12.774 1.301 20.961 1.00 91.50 73 GLU A O 1
ATOM 592 N N . ALA A 1 74 ? -14.636 1.266 22.185 1.00 90.19 74 ALA A N 1
ATOM 593 C CA . ALA A 1 74 ? -14.583 2.688 22.520 1.00 90.19 74 ALA A CA 1
ATOM 594 C C . ALA A 1 74 ? -13.342 3.087 23.348 1.00 90.19 74 ALA A C 1
ATOM 596 O O . ALA A 1 74 ? -12.939 4.256 23.335 1.00 90.19 74 ALA A O 1
ATOM 597 N N . LYS A 1 75 ? -12.739 2.146 24.088 1.00 93.19 75 LYS A N 1
ATOM 598 C CA . LYS A 1 75 ? -11.563 2.389 24.942 1.00 93.19 75 LYS A CA 1
ATOM 599 C C . LYS A 1 75 ? -10.240 2.276 24.187 1.00 93.19 75 LYS A C 1
ATOM 601 O O . LYS A 1 75 ? -9.250 2.845 24.646 1.00 93.19 75 LYS A O 1
ATOM 606 N N . GLU A 1 76 ? -10.220 1.610 23.035 1.00 93.19 76 GLU A N 1
ATOM 607 C CA . GLU A 1 76 ? -8.993 1.357 22.266 1.00 93.19 76 GLU A CA 1
ATOM 608 C C . GLU A 1 76 ? -8.391 2.625 21.641 1.00 93.19 76 GLU A C 1
ATOM 610 O O . GLU A 1 76 ? -7.192 2.671 21.370 1.00 93.19 76 GLU A O 1
ATOM 615 N N . LEU A 1 77 ? -9.181 3.691 21.461 1.00 91.75 77 LEU A N 1
ATOM 616 C CA . LEU A 1 77 ? -8.759 4.890 20.726 1.00 91.75 77 LEU A CA 1
ATOM 617 C C . LEU A 1 77 ? -7.435 5.491 21.231 1.00 91.75 77 LEU A C 1
ATOM 619 O O . LEU A 1 77 ? -6.559 5.828 20.436 1.00 91.75 77 LEU A O 1
ATOM 623 N N . ASN A 1 78 ? -7.271 5.624 22.549 1.00 90.31 78 ASN A N 1
ATOM 624 C CA . ASN A 1 78 ? -6.063 6.229 23.121 1.00 90.31 78 ASN A CA 1
ATOM 625 C C . ASN A 1 78 ? -4.822 5.361 22.888 1.00 90.31 78 ASN A C 1
ATOM 627 O O . ASN A 1 78 ? -3.739 5.892 22.635 1.00 90.31 78 ASN A O 1
ATOM 631 N N . GLN A 1 79 ? -4.985 4.038 22.955 1.00 93.19 79 GLN A N 1
ATOM 632 C CA . GLN A 1 79 ? -3.914 3.094 22.668 1.00 93.19 79 GLN A CA 1
ATOM 633 C C . GLN A 1 79 ? -3.514 3.188 21.191 1.00 93.19 79 GLN A C 1
ATOM 635 O O . GLN A 1 79 ? -2.343 3.421 20.904 1.00 93.19 79 GLN A O 1
ATOM 640 N N . LEU A 1 80 ? -4.484 3.143 20.273 1.00 92.88 80 LEU A N 1
ATOM 641 C CA . LEU A 1 80 ? -4.254 3.237 18.826 1.00 92.88 80 LEU A CA 1
ATOM 642 C C . LEU A 1 80 ? -3.549 4.540 18.420 1.00 92.88 80 LEU A C 1
ATOM 644 O O . LEU A 1 80 ? -2.647 4.531 17.581 1.00 92.88 80 LEU A O 1
ATOM 648 N N . ILE A 1 81 ? -3.913 5.672 19.034 1.00 91.06 81 ILE A N 1
ATOM 649 C CA . ILE A 1 81 ? -3.240 6.959 18.795 1.00 91.06 81 ILE A CA 1
ATOM 650 C C . ILE A 1 81 ? -1.788 6.918 19.290 1.00 91.06 81 ILE A C 1
ATOM 652 O O . ILE A 1 81 ? -0.890 7.413 18.604 1.00 91.06 81 ILE A O 1
ATOM 656 N N . SER A 1 82 ? -1.548 6.340 20.469 1.00 92.12 82 SER A N 1
ATOM 657 C CA . SER A 1 82 ? -0.205 6.234 21.044 1.00 92.12 82 SER A CA 1
ATOM 658 C C . SER A 1 82 ? 0.695 5.320 20.209 1.00 92.12 82 SER A C 1
ATOM 660 O O . SER A 1 82 ? 1.820 5.693 19.878 1.00 92.12 82 SER A O 1
ATOM 662 N N . GLU A 1 83 ? 0.188 4.160 19.791 1.00 91.31 83 GLU A N 1
ATOM 663 C CA . GLU A 1 83 ? 0.904 3.230 18.915 1.00 91.31 83 GLU A CA 1
ATOM 664 C C . GLU A 1 83 ? 1.214 3.869 17.559 1.00 91.31 83 GLU A C 1
ATOM 666 O O . GLU A 1 83 ? 2.360 3.833 17.113 1.00 91.31 83 GLU A O 1
ATOM 671 N N . ARG A 1 84 ? 0.246 4.569 16.951 1.00 90.69 84 ARG A N 1
ATOM 672 C CA . ARG A 1 84 ? 0.453 5.312 15.699 1.00 90.69 84 ARG A CA 1
ATOM 673 C C . ARG A 1 84 ? 1.566 6.350 15.807 1.00 90.69 84 ARG A C 1
ATOM 675 O O . ARG A 1 84 ? 2.364 6.481 14.882 1.00 90.69 84 ARG A O 1
ATOM 682 N N . ASN A 1 85 ? 1.601 7.117 16.896 1.00 90.19 85 ASN A N 1
ATOM 683 C CA . ASN A 1 85 ? 2.593 8.180 17.081 1.00 90.19 85 ASN A CA 1
ATOM 684 C C . ASN A 1 85 ? 4.017 7.630 17.235 1.00 90.19 85 ASN A C 1
ATOM 686 O O . ASN A 1 85 ? 4.974 8.321 16.896 1.00 90.19 85 ASN A O 1
ATOM 690 N N . ASN A 1 86 ? 4.144 6.392 17.713 1.00 89.62 86 ASN A N 1
ATOM 691 C CA . ASN A 1 86 ? 5.420 5.707 17.898 1.00 89.62 86 ASN A CA 1
ATOM 692 C C . ASN A 1 86 ? 5.738 4.712 16.768 1.00 89.62 86 ASN A C 1
ATOM 694 O O . ASN A 1 86 ? 6.773 4.046 16.807 1.00 89.62 86 ASN A O 1
ATOM 698 N N . TYR A 1 87 ? 4.871 4.602 15.757 1.00 86.31 87 TYR A N 1
ATOM 699 C CA . TYR A 1 87 ? 5.024 3.629 14.686 1.00 86.31 87 TYR A CA 1
ATOM 700 C C . TYR A 1 87 ? 6.160 4.002 13.730 1.00 86.31 87 TYR A C 1
ATOM 702 O O . TYR A 1 87 ? 6.127 5.029 13.041 1.00 86.31 87 TYR A O 1
ATOM 710 N N . ASN A 1 88 ? 7.124 3.091 13.616 1.00 83.38 88 ASN A N 1
ATOM 711 C CA . ASN A 1 88 ? 8.157 3.114 12.596 1.00 83.38 88 ASN A CA 1
ATOM 712 C C . ASN A 1 88 ? 8.058 1.849 11.752 1.00 83.38 88 ASN A C 1
ATOM 714 O O . ASN A 1 88 ? 7.976 0.745 12.280 1.00 83.38 88 ASN A O 1
ATOM 718 N N . ILE A 1 89 ? 8.064 2.029 10.432 1.00 79.38 89 ILE A N 1
ATOM 719 C CA . ILE A 1 89 ? 8.189 0.900 9.521 1.00 79.38 89 ILE A CA 1
ATOM 720 C C . ILE A 1 89 ? 9.644 0.439 9.529 1.00 79.38 89 ILE A C 1
ATOM 722 O O . ILE A 1 89 ? 10.552 1.254 9.350 1.00 79.38 89 ILE A O 1
ATOM 726 N N . GLU A 1 90 ? 9.856 -0.857 9.706 1.00 76.00 90 GLU A N 1
ATOM 727 C CA . GLU A 1 90 ? 11.120 -1.486 9.346 1.00 76.00 90 GLU A CA 1
ATOM 728 C C . GLU A 1 90 ? 11.088 -1.748 7.837 1.00 76.00 90 GLU A C 1
ATOM 730 O O . GLU A 1 90 ? 10.175 -2.439 7.366 1.00 76.00 90 GLU A O 1
ATOM 735 N N . PRO A 1 91 ? 12.001 -1.151 7.046 1.00 70.38 91 PRO A N 1
ATOM 736 C CA . PRO A 1 91 ? 12.043 -1.391 5.613 1.00 70.38 91 PRO A CA 1
ATOM 737 C C . PRO A 1 91 ? 12.149 -2.894 5.333 1.00 70.38 91 PRO A C 1
ATOM 739 O O . PRO A 1 91 ? 13.067 -3.537 5.852 1.00 70.38 91 PRO A O 1
ATOM 742 N N . PRO A 1 92 ? 11.237 -3.475 4.536 1.00 70.19 92 PRO A N 1
ATOM 743 C CA . PRO A 1 92 ? 11.378 -4.867 4.152 1.00 70.19 92 PRO A CA 1
ATOM 744 C C . PRO A 1 92 ? 12.647 -5.005 3.312 1.00 70.19 92 PRO A C 1
ATOM 746 O O . PRO A 1 92 ? 12.851 -4.236 2.376 1.00 70.19 92 PRO A O 1
ATOM 749 N N . GLN A 1 93 ? 13.487 -5.989 3.632 1.00 63.88 93 GLN A N 1
ATOM 750 C CA . GLN A 1 93 ? 14.675 -6.265 2.819 1.00 63.88 93 GLN A CA 1
ATOM 751 C C . GLN A 1 93 ? 14.284 -6.778 1.427 1.00 63.88 93 GLN A C 1
ATOM 753 O O . GLN A 1 93 ? 14.958 -6.475 0.453 1.00 63.88 93 GLN A O 1
ATOM 758 N N . VAL A 1 94 ? 13.165 -7.506 1.338 1.00 61.41 94 VAL A N 1
ATOM 759 C CA . VAL A 1 94 ? 12.542 -8.040 0.119 1.00 61.41 94 VAL A CA 1
ATOM 760 C C . VAL A 1 94 ? 11.094 -8.470 0.425 1.00 61.41 94 VAL A C 1
ATOM 762 O O . VAL A 1 94 ? 10.782 -8.776 1.579 1.00 61.41 94 VAL A O 1
ATOM 765 N N . PRO A 1 95 ? 10.202 -8.570 -0.577 1.00 61.22 95 PRO A N 1
ATOM 766 C CA . PRO A 1 95 ? 10.366 -8.104 -1.954 1.00 61.22 95 PRO A CA 1
ATOM 767 C C . PRO A 1 95 ? 10.127 -6.590 -2.109 1.00 61.22 95 PRO A C 1
ATOM 769 O O . PRO A 1 95 ? 9.381 -5.984 -1.338 1.00 61.22 95 PRO A O 1
ATOM 772 N N . PHE A 1 96 ? 10.667 -5.987 -3.173 1.00 62.50 96 PHE A N 1
ATOM 773 C CA . PHE A 1 96 ? 10.337 -4.609 -3.575 1.00 62.50 96 PHE A CA 1
ATOM 774 C C . PHE A 1 96 ? 8.907 -4.519 -4.176 1.00 62.50 96 PHE A C 1
ATOM 776 O O . PHE A 1 96 ? 8.341 -3.456 -4.432 1.00 62.50 96 PHE A O 1
ATOM 783 N N . SER A 1 97 ? 8.234 -5.643 -4.422 1.00 67.56 97 SER A N 1
ATOM 784 C CA . SER A 1 97 ? 6.843 -5.592 -4.877 1.00 67.56 97 SER A CA 1
ATOM 785 C C . SER A 1 97 ? 5.882 -5.246 -3.732 1.00 67.56 97 SER A C 1
ATOM 787 O O . SER A 1 97 ? 5.583 -6.084 -2.879 1.00 67.56 97 SER A O 1
ATOM 789 N N . LEU A 1 98 ? 5.301 -4.039 -3.773 1.00 69.38 98 LEU A N 1
ATOM 790 C CA . LEU A 1 98 ? 4.253 -3.587 -2.841 1.00 69.38 98 LEU A CA 1
ATOM 791 C C . LEU A 1 98 ? 3.107 -4.586 -2.689 1.00 69.38 98 LEU A C 1
ATOM 793 O O . LEU A 1 98 ? 2.627 -4.804 -1.582 1.00 69.38 98 LEU A O 1
ATOM 797 N N . ALA A 1 99 ? 2.635 -5.155 -3.800 1.00 66.56 99 ALA A N 1
ATOM 798 C CA . ALA A 1 99 ? 1.511 -6.084 -3.791 1.00 66.56 99 ALA A CA 1
ATOM 799 C C . ALA A 1 99 ? 1.857 -7.359 -3.015 1.00 66.56 99 ALA A C 1
ATOM 801 O O . ALA A 1 99 ? 1.045 -7.841 -2.229 1.00 66.56 99 ALA A O 1
ATOM 802 N N . VAL A 1 100 ? 3.085 -7.854 -3.186 1.00 68.94 100 VAL A N 1
ATOM 803 C CA . VAL A 1 100 ? 3.554 -9.052 -2.496 1.00 68.94 100 VAL A CA 1
ATOM 804 C C . VAL A 1 100 ? 3.727 -8.767 -1.006 1.00 68.94 100 VAL A C 1
ATOM 806 O O . VAL A 1 100 ? 3.134 -9.482 -0.203 1.00 68.94 100 VAL A O 1
ATOM 809 N N . VAL A 1 101 ? 4.399 -7.671 -0.630 1.00 70.88 101 VAL A N 1
ATOM 810 C CA . VAL A 1 101 ? 4.535 -7.264 0.784 1.00 70.88 101 VAL A CA 1
ATOM 811 C C . VAL A 1 101 ? 3.164 -7.098 1.444 1.00 70.88 101 VAL A C 1
ATOM 813 O O . VAL A 1 101 ? 2.944 -7.594 2.544 1.00 70.88 101 VAL A O 1
ATOM 816 N N . LYS A 1 102 ? 2.197 -6.466 0.767 1.00 72.31 102 LYS A N 1
ATOM 817 C CA . LYS A 1 102 ? 0.822 -6.325 1.275 1.00 72.31 102 LYS A CA 1
ATOM 818 C C . LYS A 1 102 ? 0.100 -7.667 1.422 1.00 72.31 102 LYS A C 1
ATOM 820 O O . LYS A 1 102 ? -0.609 -7.848 2.402 1.00 72.31 102 LYS A O 1
ATOM 825 N N . SER A 1 103 ? 0.266 -8.588 0.469 1.00 66.81 103 SER A N 1
ATOM 826 C CA . SER A 1 103 ? -0.371 -9.914 0.508 1.00 66.81 103 SER A CA 1
ATOM 827 C C . SER A 1 103 ? 0.229 -10.842 1.568 1.00 66.81 103 SER A C 1
ATOM 829 O O . SER A 1 103 ? -0.483 -11.667 2.130 1.00 66.81 103 SER A O 1
ATOM 831 N N . MET A 1 104 ? 1.529 -10.698 1.847 1.00 65.06 104 MET A N 1
ATOM 832 C CA . MET A 1 104 ? 2.270 -11.544 2.786 1.00 65.06 104 MET A CA 1
ATOM 833 C C . MET A 1 104 ? 2.285 -10.976 4.212 1.00 65.06 104 MET A C 1
ATOM 835 O O . MET A 1 104 ? 2.535 -11.719 5.156 1.00 65.06 104 MET A O 1
ATOM 839 N N . SER A 1 105 ? 1.988 -9.685 4.393 1.00 65.31 105 SER A N 1
ATOM 840 C CA . SER A 1 105 ? 1.858 -9.065 5.716 1.00 65.31 105 SER A CA 1
ATOM 841 C C . SER A 1 105 ? 0.456 -9.281 6.292 1.00 65.31 105 SER A C 1
ATOM 843 O O . SER A 1 105 ? -0.501 -8.585 5.945 1.00 65.31 105 SER A O 1
ATOM 845 N N . SER A 1 106 ? 0.328 -10.226 7.224 1.00 60.44 106 SER A N 1
ATOM 846 C CA . SER A 1 106 ? -0.844 -10.304 8.107 1.00 60.44 106 SER A CA 1
ATOM 847 C C . SER A 1 106 ? -0.682 -9.336 9.294 1.00 60.44 106 SER A C 1
ATOM 849 O O . SER A 1 106 ? 0.366 -8.709 9.450 1.00 60.44 106 SER A O 1
ATOM 851 N N . ARG A 1 107 ? -1.714 -9.185 10.139 1.00 56.81 107 ARG A N 1
ATOM 852 C CA . ARG A 1 107 ? -1.611 -8.394 11.384 1.00 56.81 107 ARG A CA 1
ATOM 853 C C . ARG A 1 107 ? -0.580 -8.966 12.374 1.00 56.81 107 ARG A C 1
ATOM 855 O O . ARG A 1 107 ? -0.117 -8.236 13.238 1.00 56.81 107 ARG A O 1
ATOM 862 N N . GLU A 1 108 ? -0.221 -10.243 12.236 1.00 52.75 108 GLU A N 1
ATOM 863 C CA . GLU A 1 108 ? 0.612 -10.993 13.190 1.00 52.75 108 GLU A CA 1
ATOM 864 C C . GLU A 1 108 ? 1.992 -11.377 12.631 1.00 52.75 108 GLU A C 1
ATOM 866 O O . GLU A 1 108 ? 2.830 -11.894 13.365 1.00 52.75 108 GLU A O 1
ATOM 871 N N . VAL A 1 109 ? 2.249 -11.145 11.338 1.00 47.88 109 VAL A N 1
ATOM 872 C CA . VAL A 1 109 ? 3.490 -11.564 10.672 1.00 47.88 109 VAL A CA 1
ATOM 873 C C . VAL A 1 109 ? 4.260 -10.344 10.181 1.00 47.88 109 VAL A C 1
ATOM 875 O O . VAL A 1 109 ? 3.933 -9.743 9.156 1.00 47.88 109 VAL A O 1
ATOM 878 N N . THR A 1 110 ? 5.326 -10.009 10.904 1.00 52.91 110 THR A N 1
ATOM 879 C CA . THR A 1 110 ? 6.421 -9.169 10.417 1.00 52.91 110 THR A CA 1
ATOM 880 C C . THR A 1 110 ? 7.394 -10.044 9.631 1.00 52.91 110 THR A C 1
ATOM 882 O O . THR A 1 110 ? 7.940 -11.018 10.148 1.00 52.91 110 THR A O 1
ATOM 885 N N . MET A 1 111 ? 7.604 -9.732 8.351 1.00 52.91 111 MET A N 1
ATOM 886 C CA . MET A 1 111 ? 8.627 -10.426 7.570 1.00 52.91 111 MET A CA 1
ATOM 887 C C . MET A 1 111 ? 10.012 -9.918 7.965 1.00 52.91 111 MET A C 1
ATOM 889 O O . MET A 1 111 ? 10.334 -8.751 7.764 1.00 52.91 111 MET A O 1
ATOM 893 N N . THR A 1 112 ? 10.832 -10.834 8.471 1.00 48.91 112 THR A N 1
ATOM 894 C CA . THR A 1 112 ? 12.287 -10.701 8.572 1.00 48.91 112 THR A CA 1
ATOM 895 C C . THR A 1 112 ? 12.906 -11.897 7.840 1.00 48.91 112 THR A C 1
ATOM 897 O O . THR A 1 112 ? 12.479 -13.032 8.048 1.00 48.91 112 THR A O 1
ATOM 900 N N . GLY A 1 113 ? 13.853 -11.660 6.925 1.00 47.47 113 GLY A N 1
ATOM 901 C CA . GLY A 1 113 ? 14.575 -12.725 6.214 1.00 47.47 113 GLY A CA 1
ATOM 902 C C . GLY A 1 113 ? 14.889 -12.433 4.741 1.00 47.47 113 GLY A C 1
ATOM 903 O O . GLY A 1 113 ? 14.173 -11.687 4.074 1.00 47.47 113 GLY A O 1
ATOM 904 N N . GLU A 1 114 ? 15.962 -13.053 4.243 1.00 48.81 114 GLU A N 1
ATOM 905 C CA . GLU A 1 114 ? 16.416 -12.974 2.849 1.00 48.81 114 GLU A CA 1
ATOM 906 C C . GLU A 1 114 ? 15.578 -13.901 1.937 1.00 48.81 114 GLU A C 1
ATOM 908 O O . GLU A 1 114 ? 15.474 -15.105 2.173 1.00 48.81 114 GLU A O 1
ATOM 913 N N . MET A 1 115 ? 14.994 -13.356 0.864 1.00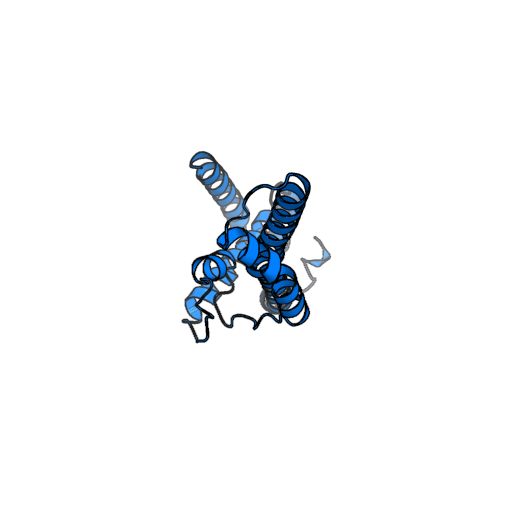 55.31 115 MET A N 1
ATOM 914 C CA . MET A 1 115 ? 14.528 -14.113 -0.312 1.00 55.31 115 MET A CA 1
ATOM 915 C C . MET A 1 115 ? 15.570 -14.023 -1.431 1.00 55.31 115 MET A C 1
ATOM 917 O O . MET A 1 115 ? 16.338 -13.070 -1.499 1.00 55.31 115 MET A O 1
ATOM 921 N N . LEU A 1 116 ? 15.552 -15.005 -2.339 1.00 54.72 116 LEU A N 1
ATOM 922 C CA . LEU A 1 116 ? 16.472 -15.112 -3.474 1.00 54.72 116 LEU A CA 1
ATOM 923 C C . LEU A 1 116 ? 16.469 -13.853 -4.363 1.00 54.72 116 LEU A C 1
ATOM 925 O O . LEU A 1 116 ? 15.531 -13.608 -5.123 1.00 54.72 116 LEU A O 1
ATOM 929 N N . ASP A 1 117 ? 17.590 -13.140 -4.305 1.00 63.56 117 ASP A N 1
ATOM 930 C CA . ASP A 1 117 ? 17.935 -11.891 -4.999 1.00 63.56 117 ASP A CA 1
ATOM 931 C C . ASP A 1 117 ? 17.541 -11.865 -6.495 1.00 63.56 117 ASP A C 1
ATOM 933 O O . ASP A 1 117 ? 16.973 -10.903 -7.006 1.00 63.56 117 ASP A O 1
ATOM 937 N N . GLN A 1 118 ? 17.703 -12.987 -7.205 1.00 68.88 118 GLN A N 1
ATOM 938 C CA . GLN A 1 118 ? 17.483 -13.066 -8.658 1.00 68.88 118 GLN A CA 1
ATOM 939 C C . GLN A 1 118 ? 16.036 -12.799 -9.110 1.00 68.88 118 GLN A C 1
ATOM 941 O O . GLN A 1 118 ? 15.819 -12.287 -10.210 1.00 68.88 118 GLN A O 1
ATOM 946 N N . VAL A 1 119 ? 15.035 -13.156 -8.297 1.00 72.81 119 VAL A N 1
ATOM 947 C CA . VAL A 1 119 ? 13.621 -12.918 -8.644 1.00 72.81 119 VAL A CA 1
ATOM 948 C C . VAL A 1 119 ? 13.281 -11.435 -8.516 1.00 72.81 119 VAL A C 1
ATOM 950 O O . VAL A 1 119 ? 12.516 -10.901 -9.323 1.00 72.81 119 VAL A O 1
ATOM 953 N N . GLU A 1 120 ? 13.862 -10.765 -7.524 1.00 72.69 120 GLU A N 1
ATOM 954 C CA . GLU A 1 120 ? 13.655 -9.339 -7.294 1.00 72.69 120 GLU A CA 1
ATOM 955 C C . GLU A 1 120 ? 14.387 -8.498 -8.338 1.00 72.69 120 GLU A C 1
ATOM 957 O O . GLU A 1 120 ? 13.783 -7.587 -8.898 1.00 72.69 120 GLU A O 1
ATOM 962 N N . GLU A 1 121 ? 15.604 -8.875 -8.729 1.00 76.19 121 GLU A N 1
ATOM 963 C CA . GLU A 1 121 ? 16.304 -8.225 -9.844 1.00 76.19 121 GLU A CA 1
ATOM 964 C C . GLU A 1 121 ? 15.527 -8.333 -11.168 1.00 76.19 121 GLU A C 1
ATOM 966 O O . GLU A 1 121 ? 15.388 -7.353 -11.904 1.00 76.19 121 GLU A O 1
ATOM 971 N N . ALA A 1 122 ? 14.938 -9.498 -11.464 1.00 78.38 122 ALA A N 1
ATOM 972 C CA . ALA A 1 122 ? 14.119 -9.673 -12.666 1.00 78.38 122 ALA A CA 1
ATOM 973 C C . ALA A 1 122 ? 12.857 -8.794 -12.646 1.00 78.38 122 ALA A C 1
ATOM 975 O O . ALA A 1 122 ? 12.483 -8.197 -13.658 1.00 78.38 122 ALA A O 1
ATOM 976 N N . ARG A 1 123 ? 12.204 -8.688 -11.485 1.00 75.62 123 ARG A N 1
ATOM 977 C CA . ARG A 1 123 ? 11.041 -7.815 -11.290 1.00 75.62 123 ARG A CA 1
ATOM 978 C C . ARG A 1 123 ? 11.427 -6.335 -11.401 1.00 75.62 123 ARG A C 1
ATOM 980 O O . ARG A 1 123 ? 10.666 -5.567 -11.988 1.00 75.62 123 ARG A O 1
ATOM 987 N N . TRP A 1 124 ? 12.587 -5.935 -10.878 1.00 77.62 124 TRP A N 1
ATOM 988 C CA . TRP A 1 124 ? 13.095 -4.564 -10.978 1.00 77.62 124 TRP A CA 1
ATOM 989 C C . TRP A 1 124 ? 13.356 -4.191 -12.439 1.00 77.62 124 TRP A C 1
ATOM 991 O O . TRP A 1 124 ? 12.889 -3.153 -12.915 1.00 77.62 124 TRP A O 1
ATOM 1001 N N . ALA A 1 125 ? 14.006 -5.087 -13.186 1.00 79.12 125 ALA A N 1
ATOM 1002 C CA . ALA A 1 125 ? 14.229 -4.918 -14.616 1.00 79.12 125 ALA A CA 1
ATOM 1003 C C . ALA A 1 125 ? 12.908 -4.780 -15.399 1.00 79.12 125 ALA A C 1
ATOM 1005 O O . ALA A 1 125 ? 12.794 -3.895 -16.252 1.00 79.12 125 ALA A O 1
ATOM 1006 N N . ASP A 1 126 ? 11.891 -5.597 -15.095 1.00 81.12 126 ASP A N 1
ATOM 1007 C CA . ASP A 1 126 ? 10.575 -5.499 -15.740 1.00 81.12 126 ASP A CA 1
ATOM 1008 C C . ASP A 1 126 ? 9.849 -4.185 -15.405 1.00 81.12 126 ASP A C 1
ATOM 1010 O O . ASP A 1 126 ? 9.306 -3.550 -16.318 1.00 81.12 126 ASP A O 1
ATOM 1014 N N . LEU A 1 127 ? 9.893 -3.732 -14.141 1.00 79.50 127 LEU A N 1
ATOM 1015 C CA . LEU A 1 127 ? 9.328 -2.447 -13.709 1.00 79.50 127 LEU A CA 1
ATOM 1016 C C . LEU A 1 127 ? 9.970 -1.284 -14.466 1.00 79.50 127 LEU A C 1
ATOM 1018 O O . LEU A 1 127 ? 9.262 -0.423 -14.987 1.00 79.50 127 LEU A O 1
ATOM 1022 N N . MET A 1 128 ? 11.299 -1.262 -14.533 1.00 79.00 128 MET A N 1
ATOM 1023 C CA . MET A 1 128 ? 12.048 -0.199 -15.195 1.00 79.00 128 MET A CA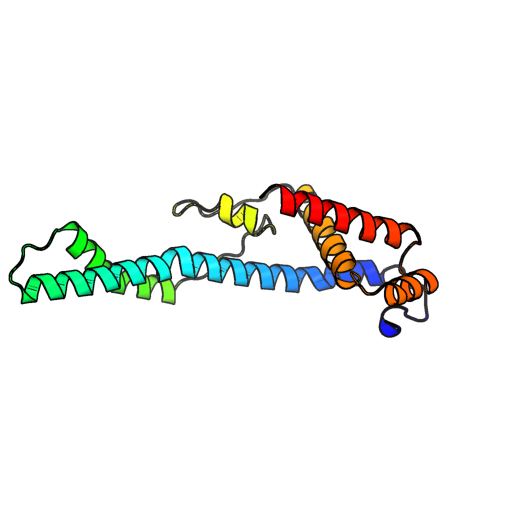 1
ATOM 1024 C C . MET A 1 128 ? 11.811 -0.185 -16.701 1.00 79.00 128 MET A C 1
ATOM 1026 O O . MET A 1 128 ? 11.546 0.866 -17.285 1.00 79.00 128 MET A O 1
ATOM 1030 N N . LEU A 1 129 ? 11.812 -1.355 -17.343 1.00 77.81 129 LEU A N 1
ATOM 1031 C CA . LEU A 1 129 ? 11.390 -1.451 -18.735 1.00 77.81 129 LEU A CA 1
ATOM 1032 C C . LEU A 1 129 ? 9.942 -0.957 -18.874 1.00 77.81 129 LEU A C 1
ATOM 1034 O O . LEU A 1 129 ? 9.595 -0.284 -19.840 1.00 77.81 129 LEU A O 1
ATOM 1038 N N . GLY A 1 130 ? 9.077 -1.307 -17.917 1.00 79.69 130 GLY A N 1
ATOM 1039 C CA . GLY A 1 130 ? 7.690 -0.853 -17.751 1.00 79.69 130 GLY A CA 1
ATOM 1040 C C . GLY A 1 130 ? 7.554 0.652 -17.852 1.00 79.69 130 GLY A C 1
ATOM 1041 O O . GLY A 1 130 ? 6.931 1.164 -18.785 1.00 79.69 130 GLY A O 1
ATOM 1042 N N . SER A 1 131 ? 8.175 1.344 -16.905 1.00 78.12 131 SER A N 1
ATOM 1043 C CA . SER A 1 131 ? 8.124 2.794 -16.760 1.00 78.12 131 SER A CA 1
ATOM 1044 C C . SER A 1 131 ? 8.702 3.510 -17.978 1.00 78.12 131 SER A C 1
ATOM 1046 O O . SER A 1 131 ? 8.080 4.452 -18.466 1.00 78.12 131 SER A O 1
ATOM 1048 N N . MET A 1 132 ? 9.814 3.021 -18.536 1.00 76.62 132 MET A N 1
ATOM 1049 C CA . MET A 1 132 ? 10.396 3.578 -19.759 1.00 76.62 132 MET A CA 1
ATOM 1050 C C . MET A 1 132 ? 9.442 3.449 -20.947 1.00 76.62 132 MET A C 1
ATOM 1052 O O . MET A 1 132 ? 9.177 4.434 -21.630 1.00 76.62 132 MET A O 1
ATOM 1056 N N . THR A 1 133 ? 8.871 2.262 -21.179 1.00 77.69 133 THR A N 1
ATOM 1057 C CA . THR A 1 133 ? 7.917 2.076 -22.288 1.00 77.69 133 THR A CA 1
ATOM 1058 C C . THR A 1 133 ? 6.637 2.888 -22.099 1.00 77.69 133 THR A C 1
ATOM 1060 O O . THR A 1 133 ? 6.100 3.398 -23.077 1.00 77.69 133 THR A O 1
ATOM 1063 N N . PHE A 1 134 ? 6.173 3.052 -20.856 1.00 79.31 134 PHE A N 1
ATOM 1064 C CA . PHE A 1 134 ? 5.005 3.867 -20.534 1.00 79.31 134 PHE A CA 1
ATOM 1065 C C . PHE A 1 134 ? 5.254 5.359 -20.761 1.00 79.31 134 PHE A C 1
ATOM 1067 O O . PHE A 1 134 ? 4.413 6.028 -21.347 1.00 79.31 134 PHE A O 1
ATOM 1074 N N . ALA A 1 135 ? 6.413 5.882 -20.356 1.00 77.38 135 ALA A N 1
ATOM 1075 C CA . ALA A 1 135 ? 6.765 7.283 -20.592 1.00 77.38 135 ALA A CA 1
ATOM 1076 C C . ALA A 1 135 ? 6.786 7.639 -22.093 1.00 77.38 135 ALA A C 1
ATOM 1078 O O . ALA A 1 135 ? 6.499 8.771 -22.475 1.00 77.38 135 ALA A O 1
ATOM 1079 N N . MET A 1 136 ? 7.088 6.654 -22.942 1.00 79.50 136 MET A N 1
ATOM 1080 C CA . MET A 1 136 ? 7.127 6.793 -24.400 1.00 79.50 136 MET A CA 1
ATOM 1081 C C . MET A 1 136 ? 5.767 6.551 -25.078 1.00 79.50 136 MET A C 1
ATOM 1083 O O . MET A 1 136 ? 5.626 6.739 -26.291 1.00 79.50 136 MET A O 1
ATOM 1087 N N . GLU A 1 137 ? 4.753 6.130 -24.322 1.00 79.56 137 GLU A N 1
ATOM 1088 C CA . GLU A 1 137 ? 3.412 5.872 -24.836 1.00 79.56 137 GLU A CA 1
ATOM 1089 C C . GLU A 1 137 ? 2.771 7.181 -25.332 1.00 79.56 137 GLU A C 1
ATOM 1091 O O . GLU A 1 137 ? 2.735 8.185 -24.627 1.00 79.56 137 GLU A O 1
ATOM 1096 N N . GLY A 1 138 ? 2.287 7.190 -26.580 1.00 78.94 138 GLY A N 1
ATOM 1097 C CA . GLY A 1 138 ? 1.706 8.385 -27.210 1.00 78.94 138 GLY A CA 1
ATOM 1098 C C . GLY A 1 138 ? 2.719 9.372 -27.809 1.00 78.94 138 GLY A C 1
ATOM 1099 O O . GLY A 1 138 ? 2.298 10.321 -28.470 1.00 78.94 138 GLY A O 1
ATOM 1100 N N . ASN A 1 139 ? 4.029 9.117 -27.678 1.00 83.94 139 ASN A N 1
ATOM 1101 C CA . ASN A 1 139 ? 5.102 10.012 -28.133 1.00 83.94 139 ASN A CA 1
ATOM 1102 C C . ASN A 1 139 ? 6.003 9.374 -29.219 1.00 83.94 139 ASN A C 1
ATOM 1104 O O . ASN A 1 139 ? 7.215 9.266 -29.039 1.00 83.94 139 ASN A O 1
ATOM 1108 N N . PRO A 1 140 ? 5.467 8.958 -30.387 1.00 81.62 140 PRO A N 1
ATOM 1109 C CA . PRO A 1 140 ? 6.228 8.187 -31.379 1.00 81.62 140 PRO A CA 1
ATOM 1110 C C . PRO A 1 140 ? 7.442 8.936 -31.948 1.00 81.62 140 PRO A C 1
ATOM 1112 O O . PRO A 1 140 ? 8.476 8.324 -32.186 1.00 81.62 140 PRO A O 1
ATOM 1115 N N . LYS A 1 141 ? 7.348 10.265 -32.096 1.00 84.00 141 LYS A N 1
ATOM 1116 C CA . LYS A 1 141 ? 8.461 11.100 -32.578 1.00 84.00 141 LYS A CA 1
ATOM 1117 C C . LYS A 1 141 ? 9.654 11.085 -31.623 1.00 84.00 141 LYS A C 1
ATOM 1119 O O . LYS A 1 141 ? 10.794 11.091 -32.064 1.00 84.00 141 LYS A O 1
ATOM 1124 N N . GLU A 1 142 ? 9.389 11.052 -30.321 1.00 82.94 142 GLU A N 1
ATOM 1125 C CA . GLU A 1 142 ? 10.436 10.997 -29.301 1.00 82.94 142 GLU A CA 1
ATOM 1126 C C . GLU A 1 142 ? 11.134 9.634 -29.303 1.00 82.94 142 GLU A C 1
ATOM 1128 O O . GLU A 1 142 ? 12.353 9.562 -29.159 1.00 82.94 142 GLU A O 1
ATOM 1133 N N . VAL A 1 143 ? 10.382 8.557 -29.551 1.00 83.44 143 VAL A N 1
ATOM 1134 C CA . VAL A 1 143 ? 10.942 7.212 -29.741 1.00 83.44 143 VAL A CA 1
ATOM 1135 C C . VAL A 1 143 ? 11.838 7.166 -30.977 1.00 83.44 143 VAL A C 1
ATOM 1137 O O . VAL A 1 143 ? 12.956 6.662 -30.886 1.00 83.44 143 VAL A O 1
ATOM 1140 N N . ASP A 1 144 ? 11.392 7.739 -32.099 1.00 84.44 144 ASP A N 1
ATOM 1141 C CA . ASP A 1 144 ? 12.186 7.808 -33.330 1.00 84.44 144 ASP A CA 1
ATOM 1142 C C . ASP A 1 144 ? 13.512 8.553 -33.102 1.00 84.44 144 ASP A C 1
ATOM 1144 O O . ASP A 1 144 ? 14.566 8.091 -33.539 1.00 84.44 144 ASP A O 1
ATOM 1148 N N . GLU A 1 145 ? 13.490 9.675 -32.373 1.00 84.38 145 GLU A N 1
ATOM 1149 C CA . GLU A 1 145 ? 14.699 10.430 -32.014 1.00 84.38 145 GLU A CA 1
ATOM 1150 C C . GLU A 1 145 ? 15.676 9.597 -31.166 1.00 84.38 145 GLU A C 1
ATOM 1152 O O . GLU A 1 145 ? 16.889 9.633 -31.397 1.00 84.38 145 GLU A O 1
ATOM 1157 N N . LEU A 1 146 ? 15.164 8.808 -30.215 1.00 80.88 146 LEU A N 1
ATOM 1158 C CA . LEU A 1 146 ? 15.984 7.925 -29.381 1.00 80.88 146 LEU A CA 1
ATOM 1159 C C . LEU A 1 146 ? 16.558 6.729 -30.149 1.00 80.88 146 LEU A C 1
ATOM 1161 O O . LEU A 1 146 ? 17.677 6.294 -29.859 1.00 80.88 146 LEU A O 1
ATOM 1165 N N . VAL A 1 147 ? 15.828 6.205 -31.136 1.00 82.81 147 VAL A N 1
ATOM 1166 C CA . VAL A 1 147 ? 16.332 5.166 -32.048 1.00 82.81 147 VAL A CA 1
ATOM 1167 C C . VAL A 1 147 ? 17.421 5.741 -32.952 1.00 82.81 147 VAL A C 1
ATOM 1169 O O . VAL A 1 147 ? 18.483 5.138 -33.105 1.00 82.81 147 VAL A O 1
ATOM 1172 N N . GLN A 1 148 ? 17.207 6.938 -33.503 1.00 83.06 148 GLN A N 1
ATOM 1173 C CA . GLN A 1 148 ? 18.178 7.614 -34.370 1.00 83.06 148 GLN A CA 1
ATOM 1174 C C . GLN A 1 148 ? 19.494 7.918 -33.654 1.00 83.06 148 GLN A C 1
ATOM 1176 O O . GLN A 1 148 ? 20.562 7.793 -34.254 1.00 83.06 148 GLN A O 1
ATOM 1181 N N . CYS A 1 149 ? 19.439 8.290 -32.374 1.00 77.25 149 CYS A N 1
ATOM 1182 C CA . CYS A 1 149 ? 20.644 8.545 -31.588 1.00 77.25 149 CYS A CA 1
ATOM 1183 C C . CYS A 1 149 ? 21.285 7.268 -31.005 1.00 77.25 149 CYS A C 1
ATOM 1185 O O . CYS A 1 149 ? 22.319 7.350 -30.343 1.00 77.25 149 CYS A O 1
ATOM 1187 N N . GLY A 1 150 ? 20.714 6.088 -31.283 1.00 71.81 150 GLY A N 1
ATOM 1188 C CA . GLY A 1 150 ? 21.250 4.783 -30.892 1.00 71.81 150 GLY A CA 1
ATOM 1189 C C . GLY A 1 150 ? 21.011 4.401 -29.431 1.00 71.81 150 GLY A C 1
ATOM 1190 O O . GLY A 1 150 ? 21.585 3.413 -28.972 1.00 71.81 150 GLY A O 1
ATOM 1191 N N . LEU A 1 151 ? 20.184 5.161 -28.704 1.00 75.44 151 LEU A N 1
ATOM 1192 C CA . LEU A 1 151 ? 19.812 4.850 -27.322 1.00 75.44 151 LEU A CA 1
ATOM 1193 C C . LEU A 1 151 ? 18.854 3.655 -27.270 1.00 75.44 151 LEU A C 1
ATOM 1195 O O . LEU A 1 151 ? 18.995 2.775 -26.423 1.00 75.44 151 LEU A O 1
ATOM 1199 N N . TYR A 1 152 ? 17.906 3.606 -28.207 1.00 77.38 152 TYR A N 1
ATOM 1200 C CA . TYR A 1 152 ? 17.017 2.467 -28.393 1.00 77.38 152 TYR A CA 1
ATOM 1201 C C . TYR A 1 152 ? 17.318 1.716 -29.678 1.00 77.38 152 TYR A C 1
ATOM 1203 O O . TYR A 1 152 ? 17.757 2.279 -30.680 1.00 77.38 152 TYR A O 1
ATOM 1211 N N . LYS A 1 153 ? 17.046 0.411 -29.648 1.00 82.88 153 LYS A N 1
ATOM 1212 C CA . LYS A 1 153 ? 17.047 -0.395 -30.861 1.00 82.88 153 LYS A CA 1
ATOM 1213 C C . LYS A 1 153 ? 15.709 -0.240 -31.601 1.00 82.88 153 LYS A C 1
ATOM 1215 O O . LYS A 1 153 ? 14.693 -0.008 -30.941 1.00 82.88 153 LYS A O 1
ATOM 1220 N N . PRO A 1 154 ? 15.667 -0.417 -32.935 1.00 82.50 154 PRO A N 1
ATOM 1221 C CA . PRO A 1 154 ? 14.439 -0.267 -33.720 1.00 82.50 154 PRO A CA 1
ATOM 1222 C C . PRO A 1 154 ? 13.279 -1.160 -33.255 1.00 82.50 154 PRO A C 1
ATOM 1224 O O . PRO A 1 154 ? 12.114 -0.822 -33.454 1.00 82.50 154 PRO A O 1
ATOM 1227 N N . GLU A 1 155 ? 13.564 -2.286 -32.596 1.00 83.88 155 GLU A N 1
ATOM 1228 C CA . GLU A 1 155 ? 12.534 -3.196 -32.090 1.00 83.88 155 GLU A CA 1
ATOM 1229 C C . GLU A 1 155 ? 11.690 -2.584 -30.954 1.00 83.88 155 GLU A C 1
ATOM 1231 O O . GLU A 1 155 ? 10.619 -3.113 -30.646 1.00 83.88 155 GLU A O 1
ATOM 1236 N N . ILE A 1 156 ? 12.108 -1.453 -30.362 1.00 82.25 156 ILE A N 1
ATOM 1237 C CA . ILE A 1 156 ? 11.388 -0.782 -29.268 1.00 82.25 156 ILE A CA 1
ATOM 1238 C C . ILE A 1 156 ? 9.951 -0.402 -29.650 1.00 82.25 156 ILE A C 1
ATOM 1240 O O . ILE A 1 156 ? 9.051 -0.490 -28.816 1.00 82.25 156 ILE A O 1
ATOM 1244 N N . HIS A 1 157 ? 9.700 -0.071 -30.921 1.00 81.81 157 HIS A N 1
ATOM 1245 C CA . HIS A 1 157 ? 8.354 0.240 -31.409 1.00 81.81 157 HIS A CA 1
ATOM 1246 C C . HIS A 1 15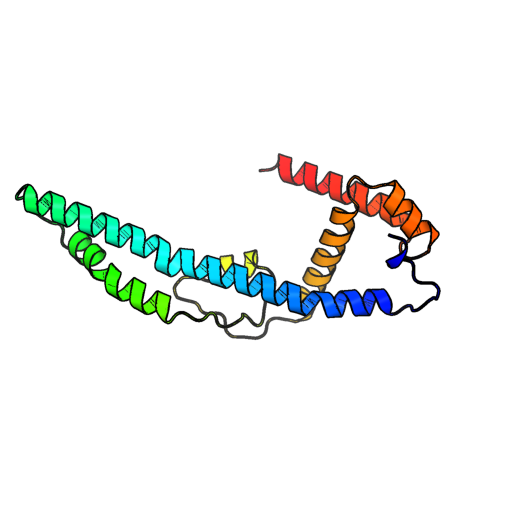7 ? 7.401 -0.949 -31.253 1.00 81.81 157 HIS A C 1
ATOM 1248 O O . HIS A 1 157 ? 6.249 -0.781 -30.848 1.00 81.81 157 HIS A O 1
ATOM 1254 N N . ASN A 1 158 ? 7.890 -2.162 -31.527 1.00 83.75 158 ASN A N 1
ATOM 1255 C CA . ASN A 1 158 ? 7.106 -3.383 -31.362 1.00 83.75 158 ASN A CA 1
ATOM 1256 C C . ASN A 1 158 ? 6.895 -3.705 -29.880 1.00 83.75 158 ASN A C 1
ATOM 1258 O O . ASN A 1 158 ? 5.804 -4.120 -29.502 1.00 83.75 158 ASN A O 1
ATOM 1262 N N . ILE A 1 159 ? 7.900 -3.461 -29.033 1.00 82.19 159 ILE A N 1
ATOM 1263 C CA . ILE A 1 159 ? 7.800 -3.671 -27.582 1.00 82.19 159 ILE A CA 1
ATOM 1264 C C . ILE A 1 159 ? 6.724 -2.758 -26.974 1.00 82.19 159 ILE A C 1
ATOM 1266 O O . ILE A 1 159 ? 5.855 -3.244 -26.251 1.00 82.19 159 ILE A O 1
ATOM 1270 N N . ILE A 1 160 ? 6.732 -1.461 -27.310 1.00 82.94 160 ILE A N 1
ATOM 1271 C CA . ILE A 1 160 ? 5.723 -0.495 -26.840 1.00 82.94 160 ILE A CA 1
ATOM 1272 C C . ILE A 1 160 ? 4.325 -0.917 -27.319 1.00 82.94 160 ILE A C 1
ATOM 1274 O O . ILE A 1 160 ? 3.384 -0.986 -26.528 1.00 82.94 160 ILE A O 1
ATOM 1278 N N . LYS A 1 161 ? 4.188 -1.274 -28.604 1.00 81.12 161 LYS A N 1
ATOM 1279 C CA . LYS A 1 161 ? 2.907 -1.696 -29.189 1.00 81.12 161 LYS A CA 1
ATOM 1280 C C . LYS A 1 161 ? 2.343 -2.961 -28.533 1.00 81.12 161 LYS A C 1
ATOM 1282 O O . LYS A 1 161 ? 1.160 -2.986 -28.196 1.00 81.12 161 LYS A O 1
ATOM 1287 N N . ASN A 1 162 ? 3.168 -3.988 -28.339 1.00 81.56 162 ASN A N 1
ATOM 1288 C CA . ASN A 1 162 ? 2.738 -5.266 -27.768 1.00 81.56 162 ASN A CA 1
ATOM 1289 C C . ASN A 1 162 ? 2.317 -5.112 -26.301 1.00 81.56 162 ASN A C 1
ATOM 1291 O O . ASN A 1 162 ? 1.273 -5.628 -25.906 1.00 81.56 162 ASN A O 1
ATOM 1295 N N . ARG A 1 163 ? 3.054 -4.328 -25.504 1.00 73.75 163 ARG A N 1
ATOM 1296 C CA . ARG A 1 163 ? 2.662 -4.056 -24.113 1.00 73.75 163 ARG A CA 1
ATOM 1297 C C . ARG A 1 163 ? 1.338 -3.309 -24.000 1.00 73.75 163 ARG A C 1
ATOM 1299 O O . ARG A 1 163 ? 0.551 -3.603 -23.102 1.00 73.75 163 ARG A O 1
ATOM 1306 N N . ASN A 1 164 ? 1.057 -2.380 -24.910 1.00 69.44 164 ASN A N 1
ATOM 1307 C CA . ASN A 1 164 ? -0.231 -1.685 -24.920 1.00 69.44 164 ASN A CA 1
ATOM 1308 C C . ASN A 1 164 ? -1.384 -2.652 -25.213 1.00 69.44 164 ASN A C 1
ATOM 1310 O O . ASN A 1 164 ? -2.432 -2.573 -24.575 1.00 69.44 164 ASN A O 1
ATOM 1314 N N . GLN A 1 165 ? -1.176 -3.613 -26.115 1.00 72.94 165 GLN A N 1
ATOM 1315 C CA . GLN A 1 165 ? -2.158 -4.665 -26.382 1.00 72.94 165 GLN A CA 1
ATOM 1316 C C . GLN A 1 165 ? -2.380 -5.567 -25.160 1.00 72.94 165 GLN A C 1
ATOM 1318 O O . GLN A 1 165 ? -3.527 -5.850 -24.823 1.00 72.94 165 GLN A O 1
ATOM 1323 N N . GLU A 1 166 ? -1.319 -5.955 -24.447 1.00 74.12 166 GLU A N 1
ATOM 1324 C CA . GLU A 1 166 ? -1.434 -6.734 -23.206 1.00 74.12 166 GLU A CA 1
ATOM 1325 C C . GLU A 1 166 ? -2.173 -5.981 -22.089 1.00 74.12 166 GLU A C 1
ATOM 1327 O O . GLU A 1 166 ? -2.977 -6.585 -21.377 1.00 74.12 166 GLU A O 1
ATOM 1332 N N . LYS A 1 167 ? -1.940 -4.668 -21.933 1.00 67.25 167 LYS A N 1
ATOM 1333 C CA . LYS A 1 167 ? -2.684 -3.828 -20.977 1.00 67.25 167 LYS A CA 1
ATOM 1334 C C . LYS A 1 167 ? -4.178 -3.812 -21.294 1.00 67.25 167 LYS A C 1
ATOM 1336 O O . LYS A 1 167 ? -4.987 -4.031 -20.396 1.00 67.25 167 LYS A O 1
ATOM 1341 N N . ILE A 1 168 ? -4.532 -3.586 -22.563 1.00 64.06 168 ILE A N 1
ATOM 1342 C CA . ILE A 1 168 ? -5.928 -3.566 -23.022 1.00 64.06 168 ILE A CA 1
ATOM 1343 C C . ILE A 1 168 ? -6.589 -4.919 -22.737 1.00 64.06 168 ILE A C 1
ATOM 1345 O O . ILE A 1 168 ? -7.673 -4.955 -22.159 1.00 64.06 168 ILE A O 1
ATOM 1349 N N . LEU A 1 169 ? -5.908 -6.026 -23.045 1.00 63.91 169 LEU A N 1
ATOM 1350 C CA . LEU A 1 169 ? -6.419 -7.371 -22.779 1.00 63.91 169 LEU A CA 1
ATOM 1351 C C . LEU A 1 169 ? -6.652 -7.621 -21.280 1.00 63.91 169 LEU A C 1
ATOM 1353 O O . LEU A 1 169 ? -7.696 -8.138 -20.895 1.00 63.91 169 LEU A O 1
ATOM 1357 N N . LYS A 1 170 ? -5.705 -7.226 -20.419 1.00 66.56 170 LYS A N 1
ATOM 1358 C CA . LYS A 1 170 ? -5.820 -7.398 -18.960 1.00 66.56 170 LYS A CA 1
ATOM 1359 C C . LYS A 1 170 ? -6.934 -6.539 -18.354 1.00 66.56 170 LYS A C 1
ATOM 1361 O O . LYS A 1 170 ? -7.603 -7.001 -17.438 1.00 66.56 170 LYS A O 1
ATOM 1366 N N . SER A 1 171 ? -7.177 -5.340 -18.888 1.00 62.59 171 SER A N 1
ATOM 1367 C CA . SER A 1 171 ? -8.287 -4.474 -18.453 1.00 62.59 171 SER A CA 1
ATOM 1368 C C . SER A 1 171 ? -9.679 -4.954 -18.878 1.00 62.59 171 SER A C 1
ATOM 1370 O O . SER A 1 171 ? -10.667 -4.473 -18.343 1.00 62.59 171 SER A O 1
ATOM 1372 N N . GLN A 1 172 ? -9.768 -5.886 -19.834 1.00 54.38 172 GLN A N 1
ATOM 1373 C CA . GLN A 1 172 ? -11.035 -6.468 -20.301 1.00 54.38 172 GLN A CA 1
ATOM 1374 C C . GLN A 1 172 ? -11.443 -7.732 -19.525 1.00 54.38 172 GLN A C 1
ATOM 1376 O O . GLN A 1 172 ? -12.525 -8.264 -19.758 1.00 54.38 172 GLN A O 1
ATOM 1381 N N . ILE A 1 173 ? -10.571 -8.233 -18.643 1.00 55.19 173 ILE A N 1
ATOM 1382 C CA . ILE A 1 173 ? -10.760 -9.478 -17.876 1.00 55.19 173 ILE A CA 1
ATOM 1383 C C . ILE A 1 173 ? -11.054 -9.186 -16.382 1.00 55.19 173 ILE A C 1
ATOM 1385 O O . ILE A 1 173 ? -11.311 -10.113 -15.615 1.00 55.19 173 ILE A O 1
ATOM 1389 N N . GLN A 1 174 ? -11.059 -7.913 -15.964 1.00 42.56 174 GLN A N 1
ATOM 1390 C CA . GLN A 1 174 ? -11.524 -7.451 -14.643 1.00 42.56 174 GLN A CA 1
ATOM 1391 C C . GLN A 1 174 ? -12.935 -6.874 -14.730 1.00 42.56 174 GLN A C 1
ATOM 1393 O O . GLN A 1 174 ? -13.681 -7.057 -13.744 1.00 42.56 174 GLN A O 1
#

Organism: Salmonella enterica (NCBI:txid28901)

Radius of gyration: 24.72 Å; chains: 1; bounding box: 61×31×64 Å

Sequence (174 aa):
MKALCPPLKDKGIIDRMFIELREPAEAAQISQLKFYFILRDFIMPSLDAVRAQVLVSTRQINNQEIPQTLMEEAKELNQLISERNNYNIEPPQVPFSLAVVKSMSSREVTMTGEMLDQVEEARWADLMLGSMTFAMEGNPKEVDELVQCGLYKPEIHNIIKNRNQEKILKSQIQ

pLDDT: mean 77.93, std 13.55, range [42.56, 96.38]

Foldseek 3Di:
DVVLLDPDPPVCPVVVVLVVVPVVLLVVLLVVVLVVCLCVPAVVLLVQLVVLLVVVVVCVVVVHDRDPVSVVSVVCNVVSVVCSVVDDDDRAPDDSDSVVCVVPDDPPDDDDDDDDPVVNVVVSVVVVLVVVLVVCPPPVVVVVVCCVSVVDPPCSVVVSVVVVVVVVVVVVVD